Protein AF-A0A2H0IBQ4-F1 (afdb_monomer_lite)

Structure (mmCIF, N/CA/C/O backbone):
data_AF-A0A2H0IBQ4-F1
#
_entry.id   AF-A0A2H0IBQ4-F1
#
loop_
_atom_site.group_PDB
_atom_site.id
_atom_site.type_symbol
_atom_site.label_atom_id
_atom_site.label_alt_id
_atom_site.label_comp_id
_atom_site.label_asym_id
_atom_site.label_entity_id
_atom_site.label_seq_id
_atom_site.pdbx_PDB_ins_code
_atom_site.Cartn_x
_atom_site.Cartn_y
_atom_site.Cartn_z
_atom_site.occupancy
_atom_site.B_iso_or_equiv
_atom_site.auth_seq_id
_atom_site.auth_comp_id
_atom_site.auth_asym_id
_atom_site.auth_atom_id
_atom_site.pdbx_PDB_model_num
ATOM 1 N N . MET A 1 1 ? -16.068 7.773 -0.221 1.00 78.75 1 MET A N 1
ATOM 2 C CA . MET A 1 1 ? -15.362 6.787 0.631 1.00 78.75 1 MET A CA 1
ATOM 3 C C . MET A 1 1 ? -13.964 6.560 0.069 1.00 78.75 1 MET A C 1
ATOM 5 O O . MET A 1 1 ? -13.747 6.927 -1.079 1.00 78.75 1 MET A O 1
ATOM 9 N N . SER A 1 2 ? -13.016 6.046 0.863 1.00 90.81 2 SER A N 1
ATOM 10 C CA . SER A 1 2 ? -11.632 5.845 0.399 1.00 90.81 2 SER A CA 1
ATOM 11 C C . SER A 1 2 ? -11.525 4.733 -0.638 1.00 90.81 2 SER A C 1
ATOM 13 O O . SER A 1 2 ? -10.772 4.865 -1.585 1.00 90.81 2 SER A O 1
ATOM 15 N N . ASP A 1 3 ? -12.288 3.655 -0.492 1.00 94.12 3 ASP A N 1
ATOM 16 C CA . ASP A 1 3 ? -12.366 2.620 -1.518 1.00 94.12 3 ASP A CA 1
ATOM 17 C C . ASP A 1 3 ? -13.405 2.990 -2.580 1.00 94.12 3 ASP A C 1
ATOM 19 O O . ASP A 1 3 ? -14.543 3.319 -2.240 1.00 94.12 3 ASP A O 1
ATOM 23 N N . GLN A 1 4 ? -12.994 2.961 -3.846 1.00 96.12 4 GLN A N 1
ATOM 24 C CA . GLN A 1 4 ? -13.800 3.301 -5.019 1.00 96.12 4 GLN A CA 1
ATOM 25 C C . GLN A 1 4 ? -13.939 2.108 -5.983 1.00 96.12 4 GLN A C 1
ATOM 27 O O . GLN A 1 4 ? -14.226 2.292 -7.162 1.00 96.12 4 GLN A O 1
ATOM 32 N N . GLY A 1 5 ? -13.711 0.881 -5.505 1.00 95.62 5 GLY A N 1
ATOM 33 C CA . GLY A 1 5 ? -13.827 -0.344 -6.299 1.00 95.62 5 GLY A CA 1
ATOM 34 C C . GLY A 1 5 ? -12.504 -0.724 -6.958 1.00 95.62 5 GLY A C 1
ATOM 35 O O . GLY A 1 5 ? -11.807 -1.609 -6.471 1.00 95.62 5 GLY A O 1
ATOM 36 N N . ASN A 1 6 ? -12.107 -0.035 -8.028 1.00 96.75 6 ASN A N 1
ATOM 37 C CA . ASN A 1 6 ? -10.848 -0.322 -8.739 1.00 96.75 6 ASN A CA 1
ATOM 38 C C . ASN A 1 6 ? -9.647 0.504 -8.243 1.00 96.75 6 ASN A C 1
ATOM 40 O O . ASN A 1 6 ? -8.527 0.338 -8.724 1.00 96.75 6 ASN A O 1
ATOM 44 N N . GLN A 1 7 ? -9.856 1.400 -7.280 1.00 97.38 7 GLN A N 1
ATOM 45 C CA . GLN A 1 7 ? -8.811 2.253 -6.723 1.00 97.38 7 GLN A CA 1
ATOM 46 C C . GLN A 1 7 ? -9.132 2.700 -5.295 1.00 97.38 7 GLN A C 1
ATOM 48 O O . GLN A 1 7 ? -10.288 2.727 -4.870 1.00 97.38 7 GLN A O 1
ATOM 53 N N . LEU A 1 8 ? -8.091 3.092 -4.566 1.00 96.44 8 LEU A N 1
ATOM 54 C CA . LEU A 1 8 ? -8.185 3.802 -3.300 1.00 96.44 8 LEU A CA 1
ATOM 55 C C . LEU A 1 8 ? -7.932 5.292 -3.518 1.00 96.44 8 LEU A C 1
ATOM 57 O O . LEU A 1 8 ? -6.866 5.689 -3.991 1.00 96.44 8 LEU A O 1
ATOM 61 N N . PHE A 1 9 ? -8.880 6.116 -3.095 1.00 96.88 9 PHE A N 1
ATOM 62 C CA . PHE A 1 9 ? -8.731 7.552 -2.960 1.00 96.88 9 PHE A CA 1
ATOM 63 C C . PHE A 1 9 ? -8.176 7.920 -1.579 1.00 96.88 9 PHE A C 1
ATOM 65 O O . PHE A 1 9 ? -8.762 7.622 -0.535 1.00 96.88 9 PHE A O 1
ATOM 72 N N . LEU A 1 10 ? -7.048 8.623 -1.581 1.00 95.81 10 LEU A N 1
ATOM 73 C CA . LEU A 1 10 ? -6.413 9.201 -0.404 1.00 95.81 10 LEU A CA 1
ATOM 74 C C . LEU A 1 10 ? -6.623 10.716 -0.428 1.00 95.81 10 LEU A C 1
ATOM 76 O O . LEU A 1 10 ? -6.097 11.404 -1.308 1.00 95.81 10 LEU A O 1
ATOM 80 N N . LYS A 1 11 ? -7.360 11.243 0.558 1.00 95.00 11 LYS A N 1
ATOM 81 C CA . LYS A 1 11 ? -7.578 12.689 0.696 1.00 95.00 11 LYS A CA 1
ATOM 82 C C . LYS A 1 11 ? -6.253 13.416 0.921 1.00 95.00 11 LYS A C 1
ATOM 84 O O . LYS A 1 11 ? -5.367 12.911 1.610 1.00 95.00 11 LYS A O 1
ATOM 89 N N . GLY A 1 12 ? -6.153 14.643 0.412 1.00 95.81 12 GLY A N 1
ATOM 90 C CA . GLY A 1 12 ? -4.962 15.482 0.563 1.00 95.81 12 GLY A CA 1
ATOM 91 C C . GLY A 1 12 ? -4.522 15.647 2.020 1.00 95.81 12 GLY A C 1
ATOM 92 O O . GLY A 1 12 ? -3.346 15.449 2.321 1.00 95.81 12 GLY A O 1
ATOM 93 N N . SER A 1 13 ? -5.472 15.873 2.933 1.00 94.31 13 SER A N 1
ATOM 94 C CA . SER A 1 13 ? -5.233 16.016 4.378 1.00 94.31 13 SER A CA 1
ATOM 95 C C . SER A 1 13 ? -4.601 14.792 5.054 1.00 94.31 13 SER A C 1
ATOM 97 O O . SER A 1 13 ? -4.071 14.912 6.153 1.00 94.31 13 SER A O 1
ATOM 99 N N . TRP A 1 14 ? -4.615 13.620 4.412 1.00 92.06 14 TRP A N 1
ATOM 100 C CA . TRP A 1 14 ? -4.004 12.386 4.925 1.00 92.06 14 TRP A CA 1
ATOM 101 C C . TRP A 1 14 ? -2.605 12.127 4.358 1.00 92.06 14 TRP A C 1
ATOM 103 O O . TRP A 1 14 ? -1.954 11.142 4.706 1.00 92.06 14 TRP A O 1
ATOM 113 N N . THR A 1 15 ? -2.145 12.968 3.434 1.00 93.62 15 THR A N 1
ATOM 114 C CA . THR A 1 15 ? -0.957 12.707 2.619 1.00 93.62 15 THR A CA 1
ATOM 115 C C . THR A 1 15 ? 0.067 13.826 2.732 1.00 93.62 15 THR A C 1
ATOM 117 O O . THR A 1 15 ? -0.242 14.982 3.022 1.00 93.62 15 THR A O 1
ATOM 120 N N . LYS A 1 16 ? 1.330 13.487 2.453 1.00 89.56 16 LYS A N 1
ATOM 121 C CA . LYS A 1 16 ? 2.418 14.466 2.454 1.00 89.56 16 LYS A CA 1
ATOM 122 C C . LYS A 1 16 ? 2.155 15.573 1.427 1.00 89.56 16 LYS A C 1
ATOM 124 O O . LYS A 1 16 ? 1.974 15.285 0.241 1.00 89.56 16 LYS A O 1
ATOM 129 N N . GLY 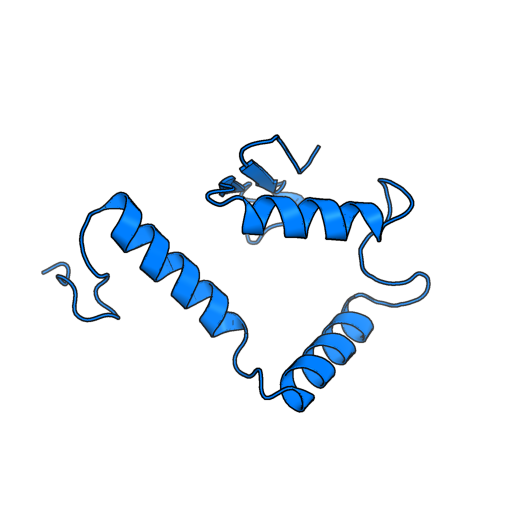A 1 17 ? 2.216 16.818 1.900 1.00 95.19 17 GLY A N 1
ATOM 130 C CA . GLY A 1 17 ? 2.073 18.026 1.087 1.00 95.19 17 GLY A CA 1
ATOM 131 C C . GLY A 1 17 ? 0.633 18.365 0.703 1.00 95.19 17 GLY A C 1
ATOM 132 O O . GLY A 1 17 ? 0.450 19.135 -0.231 1.00 95.19 17 GLY A O 1
ATOM 133 N N . GLY A 1 18 ? -0.374 17.765 1.349 1.00 95.00 18 GLY A N 1
ATOM 134 C CA . GLY A 1 18 ? -1.778 18.063 1.050 1.00 95.00 18 GLY A CA 1
ATOM 135 C C . GLY A 1 18 ? -2.250 17.553 -0.317 1.00 95.00 18 GLY A C 1
ATOM 136 O O . GLY A 1 18 ? -3.326 17.928 -0.767 1.00 95.00 18 GLY A O 1
ATOM 137 N N . ARG A 1 19 ? -1.454 16.718 -1.000 1.00 96.12 19 ARG A N 1
ATOM 138 C CA . ARG A 1 19 ? -1.702 16.309 -2.390 1.00 96.12 19 ARG A CA 1
ATOM 139 C C . ARG A 1 19 ? -2.485 14.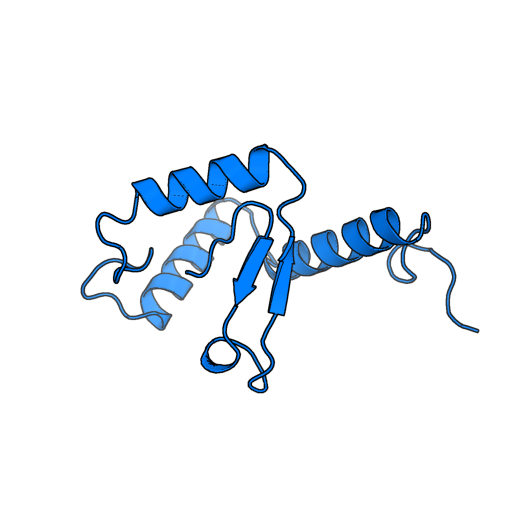998 -2.443 1.00 96.12 19 ARG A C 1
ATOM 141 O O . ARG A 1 19 ? -1.883 13.960 -2.149 1.00 96.12 19 ARG A O 1
ATOM 148 N N . PRO A 1 20 ? -3.772 15.013 -2.839 1.00 96.69 20 PRO A N 1
ATOM 149 C CA . PRO A 1 20 ? -4.572 13.798 -2.927 1.00 96.69 20 PRO A CA 1
ATOM 150 C C . PRO A 1 20 ? -3.960 12.799 -3.912 1.00 96.69 20 PRO A C 1
ATOM 152 O O . PRO A 1 20 ? -3.212 13.169 -4.820 1.00 96.69 20 PRO A O 1
ATOM 155 N N . ARG A 1 21 ? -4.240 11.510 -3.706 1.00 95.94 21 ARG A N 1
ATOM 156 C CA . ARG A 1 21 ? -3.668 10.426 -4.514 1.00 95.94 21 ARG A CA 1
ATOM 157 C C . ARG A 1 21 ? -4.701 9.353 -4.785 1.00 95.94 21 ARG A C 1
ATOM 159 O O . ARG A 1 21 ? -5.502 9.032 -3.913 1.00 95.94 21 ARG A O 1
ATOM 166 N N . HIS A 1 22 ? -4.594 8.761 -5.961 1.00 96.38 22 HIS A N 1
ATOM 167 C CA . HIS A 1 22 ? -5.306 7.550 -6.328 1.00 96.38 22 HIS A CA 1
ATOM 168 C C . HIS A 1 22 ? -4.300 6.402 -6.391 1.00 96.38 22 HIS A C 1
ATOM 170 O O . HIS A 1 22 ? -3.224 6.544 -6.977 1.00 96.38 22 HIS A O 1
ATOM 176 N N . VAL A 1 23 ? -4.614 5.286 -5.738 1.00 95.31 23 VAL A N 1
ATOM 177 C CA . VAL A 1 23 ? -3.806 4.063 -5.774 1.00 95.31 23 VAL A CA 1
ATOM 178 C C . VAL A 1 23 ? -4.654 2.972 -6.419 1.00 95.31 23 VAL A C 1
ATOM 180 O O . VAL A 1 23 ? -5.668 2.604 -5.830 1.00 95.31 23 VAL A O 1
ATOM 183 N N . PRO A 1 24 ? -4.296 2.469 -7.610 1.00 97.12 24 PRO A N 1
ATOM 184 C CA . PRO A 1 24 ? -5.091 1.441 -8.269 1.00 97.12 24 PRO A CA 1
ATOM 185 C C . PRO A 1 24 ? -5.039 0.125 -7.483 1.00 97.12 24 PRO A C 1
ATOM 187 O O . PRO A 1 24 ? -4.002 -0.215 -6.911 1.00 97.12 24 PRO A O 1
ATOM 190 N N . ILE A 1 25 ? -6.145 -0.616 -7.494 1.00 97.38 25 ILE A N 1
ATOM 191 C CA . ILE A 1 25 ? -6.169 -2.041 -7.163 1.00 97.38 25 ILE A CA 1
ATOM 192 C C . ILE A 1 25 ? -6.034 -2.801 -8.476 1.00 97.38 25 ILE A C 1
ATOM 194 O O . ILE A 1 25 ? -6.866 -2.666 -9.368 1.00 97.38 25 ILE A O 1
ATOM 198 N N . LEU A 1 26 ? -4.955 -3.560 -8.595 1.00 96.31 26 LEU A N 1
ATOM 199 C CA . LEU A 1 26 ? -4.527 -4.206 -9.832 1.00 96.31 26 LEU A CA 1
ATOM 200 C C . LEU A 1 26 ? -4.685 -5.722 -9.798 1.00 96.31 26 LEU A C 1
ATOM 202 O O . LEU A 1 26 ? -4.640 -6.349 -10.849 1.00 96.31 26 LEU A O 1
ATOM 206 N N . THR A 1 27 ? -4.821 -6.309 -8.609 1.00 95.88 27 THR A N 1
ATOM 207 C CA . THR A 1 27 ? -4.927 -7.759 -8.440 1.00 95.88 27 THR A CA 1
ATOM 208 C C . THR A 1 27 ? -6.069 -8.122 -7.504 1.00 95.88 27 THR A C 1
ATOM 210 O O . THR A 1 27 ? -6.414 -7.365 -6.588 1.00 95.88 27 THR A O 1
ATOM 213 N N . ASP A 1 28 ? -6.609 -9.322 -7.690 1.00 97.38 28 ASP A N 1
ATOM 214 C CA . ASP A 1 28 ? -7.625 -9.873 -6.793 1.00 97.38 28 ASP A CA 1
ATOM 215 C C . ASP A 1 28 ? -7.083 -10.044 -5.373 1.00 97.38 28 ASP A C 1
ATOM 217 O O . ASP A 1 28 ? -7.793 -9.803 -4.402 1.00 97.38 28 ASP A O 1
ATOM 221 N N . GLU A 1 29 ? -5.796 -10.368 -5.224 1.00 97.12 29 GLU A N 1
ATOM 222 C CA . GLU A 1 29 ? -5.166 -10.465 -3.907 1.00 97.12 29 GLU A CA 1
ATOM 223 C C . GLU A 1 29 ? -5.192 -9.119 -3.157 1.00 97.12 29 GLU A C 1
ATOM 225 O O . GLU A 1 29 ? -5.529 -9.067 -1.971 1.00 97.12 29 GLU A O 1
ATOM 230 N N . GLN A 1 30 ? -4.908 -8.002 -3.838 1.00 96.19 30 GLN A N 1
ATOM 231 C CA . GLN A 1 30 ? -5.016 -6.668 -3.238 1.00 96.19 30 GLN A CA 1
ATOM 232 C C . GLN A 1 30 ? -6.451 -6.376 -2.786 1.00 96.19 30 GLN A C 1
ATOM 234 O O . GLN A 1 30 ? -6.659 -5.837 -1.696 1.00 96.19 30 GLN A O 1
ATOM 239 N N . ARG A 1 31 ? -7.444 -6.760 -3.597 1.00 97.50 31 ARG A N 1
ATOM 240 C CA . ARG A 1 31 ? -8.865 -6.631 -3.261 1.00 97.50 31 ARG A CA 1
ATOM 241 C C . ARG A 1 31 ? -9.230 -7.449 -2.024 1.00 97.50 31 ARG A C 1
ATOM 243 O O . ARG A 1 31 ? -9.770 -6.893 -1.069 1.00 97.50 31 ARG A O 1
ATOM 250 N N . GLN A 1 32 ? -8.842 -8.720 -1.994 1.00 97.62 32 GLN A N 1
ATOM 251 C CA . GLN A 1 32 ? -9.088 -9.620 -0.868 1.00 97.62 32 GLN A CA 1
ATOM 252 C C . GLN A 1 32 ? -8.505 -9.083 0.444 1.00 97.62 32 GLN A C 1
ATOM 254 O O . GLN A 1 32 ? -9.168 -9.136 1.480 1.00 97.62 32 GLN A O 1
ATOM 259 N N . TRP A 1 33 ? -7.283 -8.540 0.431 1.00 96.25 33 TRP A N 1
ATOM 260 C CA . TRP A 1 33 ? -6.683 -7.965 1.639 1.00 96.25 33 TRP A CA 1
ATOM 261 C C . TRP A 1 33 ? -7.401 -6.706 2.127 1.00 96.25 33 TRP A C 1
ATOM 263 O O . TRP A 1 33 ? -7.535 -6.522 3.339 1.00 96.25 33 TRP A O 1
ATOM 273 N N . LEU A 1 34 ? -7.902 -5.860 1.222 1.00 94.62 34 LEU A N 1
ATOM 274 C CA . LEU A 1 34 ? -8.712 -4.701 1.601 1.00 94.62 34 LEU A CA 1
ATOM 275 C C . LEU A 1 34 ? -10.029 -5.123 2.246 1.00 94.62 34 LEU A C 1
ATOM 277 O O . LEU A 1 34 ? -10.418 -4.551 3.262 1.00 94.62 34 LEU A O 1
ATOM 281 N N . ASP A 1 35 ? -10.694 -6.134 1.697 1.00 94.56 35 ASP A N 1
ATOM 282 C CA . ASP A 1 35 ? -11.966 -6.611 2.236 1.00 94.56 35 ASP A CA 1
ATOM 283 C C . ASP A 1 35 ? -11.780 -7.304 3.591 1.00 94.56 35 ASP A C 1
ATOM 285 O O . ASP A 1 35 ? -12.531 -7.023 4.528 1.00 94.56 35 ASP A O 1
ATOM 289 N N . LYS A 1 36 ? -10.704 -8.084 3.766 1.00 94.62 36 LYS A N 1
ATOM 290 C CA . LYS A 1 36 ? -10.297 -8.608 5.082 1.00 94.62 36 LYS A CA 1
ATOM 291 C C . LYS A 1 36 ? -10.042 -7.481 6.084 1.00 94.62 36 LYS A C 1
ATOM 293 O O .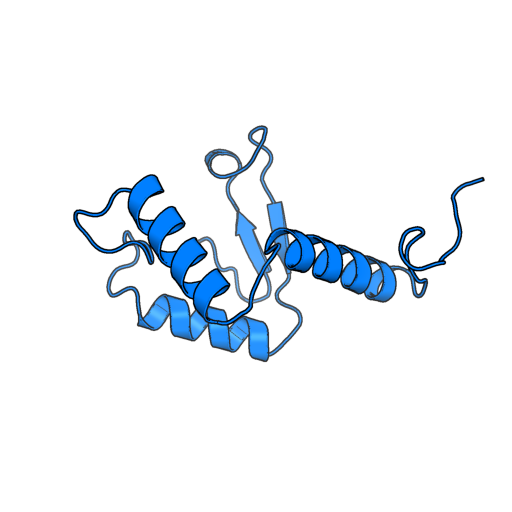 LYS A 1 36 ? -10.516 -7.548 7.214 1.00 94.62 36 LYS A O 1
ATOM 298 N N . ALA A 1 37 ? -9.325 -6.431 5.681 1.00 92.62 37 ALA A N 1
ATOM 299 C CA . ALA A 1 37 ? -9.054 -5.291 6.553 1.00 92.62 37 ALA A CA 1
ATOM 300 C C . ALA A 1 37 ? -10.343 -4.569 6.974 1.00 92.62 37 ALA A C 1
ATOM 302 O O . ALA A 1 37 ? -10.484 -4.225 8.144 1.00 92.62 37 ALA A O 1
ATOM 303 N N . LYS A 1 38 ? -11.303 -4.383 6.061 1.00 91.00 38 LYS A N 1
ATOM 304 C CA . LYS A 1 38 ? -12.615 -3.809 6.397 1.00 91.00 38 LYS A CA 1
ATOM 305 C C . LYS A 1 38 ? -13.392 -4.698 7.362 1.00 91.00 38 LYS A C 1
ATOM 307 O O . LYS A 1 38 ? -13.957 -4.175 8.309 1.00 91.00 38 LYS A O 1
ATOM 312 N N . ALA A 1 39 ? -13.391 -6.016 7.161 1.00 91.38 39 ALA A N 1
ATOM 313 C CA . ALA A 1 39 ? -14.096 -6.951 8.039 1.00 91.38 39 ALA A CA 1
ATOM 314 C C . ALA A 1 39 ? -13.551 -6.943 9.480 1.00 91.38 39 ALA A C 1
ATOM 316 O O . ALA A 1 39 ? -14.306 -7.145 10.429 1.00 91.38 39 ALA A O 1
ATOM 317 N N . LEU A 1 40 ? -12.253 -6.666 9.661 1.00 91.06 40 LEU A N 1
ATOM 318 C CA . LEU A 1 40 ? -11.648 -6.496 10.987 1.00 91.06 40 LEU A CA 1
ATOM 319 C C . LEU A 1 40 ? -12.111 -5.213 11.693 1.00 91.06 40 LEU A C 1
ATOM 321 O O . LEU A 1 40 ? -12.147 -5.155 12.924 1.00 91.06 40 LEU A O 1
ATOM 325 N N . VAL A 1 41 ? -12.450 -4.175 10.929 1.00 88.00 41 VAL A N 1
ATOM 326 C CA . VAL A 1 41 ? -12.839 -2.867 11.452 1.00 88.00 41 VAL A CA 1
ATOM 327 C C . VAL A 1 41 ? -14.366 -2.801 11.519 1.00 88.00 41 VAL A C 1
ATOM 329 O O . VAL A 1 41 ? -15.042 -2.521 10.537 1.00 88.00 41 VAL A O 1
ATOM 332 N N . LYS A 1 42 ? -14.917 -3.061 12.711 1.00 74.94 42 LYS A N 1
ATOM 333 C CA . LYS A 1 42 ? -16.368 -3.205 12.951 1.00 74.94 42 LYS A CA 1
ATOM 334 C C . LYS A 1 42 ? -17.228 -2.007 12.510 1.00 74.94 42 LYS A C 1
ATOM 336 O O . LYS A 1 42 ? -18.396 -2.198 12.192 1.00 74.94 42 LYS A O 1
ATOM 341 N N . TYR A 1 43 ? -16.672 -0.794 12.493 1.00 79.12 43 TYR A N 1
ATOM 342 C CA . TYR A 1 43 ? -17.391 0.448 12.182 1.00 79.12 43 TYR A CA 1
ATOM 343 C C . TYR A 1 43 ? -16.586 1.329 11.222 1.00 79.12 43 TYR A C 1
ATOM 345 O O . TYR A 1 43 ? -15.358 1.357 11.277 1.00 79.12 43 TYR A O 1
ATOM 353 N N . LYS A 1 44 ? -17.266 2.094 10.362 1.00 74.38 44 LYS A N 1
ATOM 354 C CA . LYS A 1 44 ? -16.635 2.848 9.261 1.00 74.38 44 LYS A CA 1
ATOM 355 C C . LYS A 1 44 ? -15.712 3.976 9.730 1.00 74.38 44 LYS A C 1
ATOM 357 O O . LYS A 1 44 ? -14.798 4.354 9.002 1.00 74.38 44 LYS A O 1
ATOM 362 N N . GLU A 1 45 ? -15.948 4.508 10.921 1.00 78.00 45 GLU A N 1
ATOM 363 C CA . GLU A 1 45 ? -15.185 5.595 11.535 1.00 78.00 45 GLU A CA 1
ATOM 364 C C . GLU A 1 45 ? -13.932 5.086 12.260 1.00 78.00 45 GLU A C 1
ATOM 366 O O . GLU A 1 45 ? -13.071 5.874 12.652 1.00 78.00 45 GLU A O 1
ATOM 371 N N . HIS A 1 46 ? -13.814 3.769 12.442 1.00 85.75 46 HIS A N 1
ATOM 372 C CA . HIS A 1 46 ? -12.696 3.165 13.144 1.00 85.75 46 HIS A CA 1
ATOM 373 C C . HIS A 1 46 ? -11.508 2.928 12.211 1.00 85.75 46 HIS A C 1
ATOM 375 O O . HIS A 1 46 ? -11.604 2.916 10.984 1.00 85.75 46 HIS A O 1
ATOM 381 N N . SER A 1 47 ? -10.349 2.726 12.826 1.00 89.94 47 SER A N 1
ATOM 382 C CA . SER A 1 47 ? -9.129 2.347 12.125 1.00 89.94 47 SER A CA 1
ATOM 383 C C . SER A 1 47 ? -8.697 0.944 12.544 1.00 89.94 47 SER A C 1
ATOM 385 O O . SER A 1 47 ? -9.215 0.384 13.507 1.00 89.94 47 SER A O 1
ATOM 387 N N . LEU A 1 48 ? -7.695 0.394 11.855 1.00 91.94 48 LEU A N 1
ATOM 388 C CA . LEU A 1 48 ? -7.025 -0.847 12.270 1.00 91.94 48 LEU A CA 1
ATOM 389 C C . LEU A 1 48 ? -6.251 -0.699 13.593 1.00 91.94 48 LEU A C 1
ATOM 391 O O . LEU A 1 48 ? -5.779 -1.689 14.148 1.00 91.94 48 LEU A O 1
ATOM 395 N N . ILE A 1 49 ? -6.089 0.529 14.086 1.00 92.69 49 ILE A N 1
ATOM 396 C CA . ILE A 1 49 ? -5.457 0.811 15.370 1.00 92.69 49 ILE A CA 1
ATOM 397 C C . ILE A 1 49 ? -6.488 0.528 16.472 1.00 92.69 49 ILE A C 1
ATOM 399 O O . ILE A 1 49 ? -7.564 1.133 16.446 1.00 92.69 49 ILE A O 1
ATOM 403 N N . PRO A 1 50 ? -6.183 -0.355 17.442 1.00 89.88 50 PRO A N 1
ATOM 404 C CA . PRO A 1 50 ? -7.085 -0.646 18.548 1.00 89.88 50 PRO A CA 1
ATOM 405 C C . PRO A 1 50 ? -7.460 0.606 19.344 1.00 89.88 50 PRO A C 1
ATOM 407 O O . PRO A 1 50 ? -6.653 1.527 19.503 1.00 89.88 50 PRO A O 1
ATOM 410 N N . SER A 1 51 ? -8.677 0.610 19.894 1.00 88.81 51 SER A N 1
ATOM 411 C CA . SER A 1 51 ? -9.136 1.694 20.767 1.00 88.81 51 SER A CA 1
ATOM 412 C C . SER A 1 51 ? -8.197 1.873 21.966 1.00 88.81 51 SER A C 1
ATOM 414 O O . SER A 1 51 ? -7.599 0.912 22.450 1.00 88.81 51 SER A O 1
ATOM 416 N N . GLY A 1 52 ? -8.016 3.117 22.411 1.00 90.31 52 GLY A N 1
ATOM 417 C CA . GLY A 1 52 ? -7.088 3.463 23.493 1.00 90.31 52 GLY A CA 1
ATOM 418 C C . GLY A 1 52 ? -5.599 3.382 23.125 1.00 90.31 52 GLY A C 1
ATOM 419 O O . GLY A 1 52 ? -4.750 3.673 23.962 1.00 90.31 52 GLY A O 1
ATOM 420 N N . THR A 1 53 ? -5.250 3.027 21.882 1.00 94.06 53 THR A N 1
ATOM 421 C CA . THR A 1 53 ? -3.852 2.954 21.437 1.00 94.06 53 THR A CA 1
ATOM 422 C C . THR A 1 53 ? -3.496 4.136 20.544 1.00 94.06 53 THR A C 1
ATOM 424 O O . THR A 1 53 ? -4.126 4.380 19.517 1.00 94.06 53 THR A O 1
ATOM 427 N N . SER A 1 54 ? -2.426 4.857 20.890 1.00 94.81 54 SER A N 1
ATOM 428 C CA . SER A 1 54 ? -1.909 5.915 20.018 1.00 94.81 54 SER A CA 1
ATOM 429 C C . SER A 1 54 ? -1.327 5.335 18.723 1.00 94.81 54 SER A C 1
ATOM 431 O O . SER A 1 54 ? -0.747 4.244 18.713 1.00 94.81 54 SER A O 1
ATOM 433 N N . TYR A 1 55 ? -1.379 6.107 17.634 1.00 93.75 55 TYR A N 1
ATOM 434 C CA . TYR A 1 55 ? -0.732 5.728 16.374 1.00 93.75 55 TYR A CA 1
ATOM 435 C C . TYR A 1 55 ? 0.754 5.389 16.549 1.00 93.75 55 TYR A C 1
ATOM 437 O O . TYR A 1 55 ? 1.234 4.397 15.999 1.00 93.75 55 TYR A O 1
ATOM 445 N N . LYS A 1 56 ? 1.482 6.181 17.348 1.00 95.75 56 LYS A N 1
ATOM 446 C CA . LYS A 1 56 ? 2.912 5.966 17.608 1.00 95.75 56 LYS A CA 1
ATOM 447 C C . LYS A 1 56 ? 3.150 4.614 18.282 1.00 95.75 56 LYS A C 1
ATOM 449 O O . LYS A 1 56 ? 4.025 3.868 17.845 1.00 95.75 56 LYS A O 1
ATOM 454 N N . THR A 1 57 ? 2.355 4.291 19.302 1.00 96.88 57 THR A N 1
ATOM 455 C CA . THR A 1 57 ? 2.445 3.020 20.031 1.00 96.88 57 THR A CA 1
ATOM 456 C C . THR A 1 57 ? 2.166 1.847 19.101 1.00 96.88 57 THR A C 1
ATOM 458 O O . THR A 1 57 ? 3.006 0.960 18.966 1.00 96.88 57 THR A O 1
ATOM 461 N N . TYR A 1 58 ? 1.039 1.873 18.387 1.00 96.19 58 TYR A N 1
ATOM 462 C CA . TYR A 1 58 ? 0.652 0.776 17.503 1.00 96.19 58 TYR A CA 1
ATOM 463 C C . TYR A 1 58 ? 1.654 0.558 16.364 1.00 96.19 58 TYR A C 1
ATOM 465 O O . TYR A 1 58 ? 2.067 -0.572 16.103 1.00 96.19 58 TYR A O 1
ATOM 473 N N . ARG A 1 59 ? 2.132 1.639 15.734 1.00 94.94 59 ARG A N 1
ATOM 474 C CA . ARG A 1 59 ? 3.175 1.571 14.700 1.00 94.94 59 ARG A CA 1
ATOM 475 C C . ARG A 1 59 ? 4.446 0.898 15.220 1.00 94.94 59 ARG A C 1
ATOM 477 O O . ARG A 1 59 ? 5.034 0.085 14.510 1.00 94.94 59 ARG A O 1
ATOM 484 N N . ASN A 1 60 ? 4.876 1.222 16.439 1.00 95.06 60 ASN A N 1
ATOM 485 C CA . ASN A 1 60 ? 6.053 0.599 17.044 1.00 95.06 60 ASN A CA 1
ATOM 486 C C . ASN A 1 60 ? 5.836 -0.898 17.293 1.00 95.06 60 ASN A C 1
ATOM 488 O O . ASN A 1 60 ? 6.724 -1.689 16.974 1.00 95.06 60 ASN A O 1
ATOM 492 N N . THR A 1 61 ? 4.662 -1.291 17.789 1.00 95.56 61 THR A N 1
ATOM 493 C CA . THR A 1 61 ? 4.287 -2.700 17.983 1.00 95.56 61 THR A CA 1
ATOM 494 C C . THR A 1 61 ? 4.340 -3.481 16.671 1.00 95.56 61 THR A C 1
ATOM 496 O O . THR A 1 61 ? 4.994 -4.522 16.601 1.00 95.56 61 THR A O 1
ATOM 499 N N . ILE A 1 62 ? 3.734 -2.956 15.603 1.00 93.88 62 ILE A N 1
ATOM 500 C CA . ILE A 1 62 ? 3.747 -3.596 14.279 1.00 93.88 62 ILE A CA 1
ATOM 501 C C . ILE A 1 62 ? 5.169 -3.696 13.717 1.00 93.88 62 ILE A C 1
ATOM 503 O O . ILE A 1 62 ? 5.566 -4.751 13.226 1.00 93.88 62 ILE A O 1
ATOM 507 N N . ASN A 1 63 ? 5.983 -2.646 13.845 1.00 92.88 63 ASN A N 1
ATOM 508 C CA . ASN A 1 63 ? 7.381 -2.693 13.411 1.00 92.88 63 ASN A CA 1
ATOM 509 C C . ASN A 1 63 ? 8.182 -3.770 14.159 1.00 92.88 63 ASN A C 1
ATOM 511 O O . ASN A 1 63 ? 9.001 -4.458 13.552 1.00 92.88 63 ASN A O 1
ATOM 515 N N . GLN A 1 64 ? 7.963 -3.934 15.467 1.00 94.62 64 GLN A N 1
ATOM 516 C CA . GLN A 1 64 ? 8.597 -5.007 16.235 1.00 94.62 64 GLN A CA 1
ATOM 517 C C . GLN A 1 64 ? 8.122 -6.388 15.779 1.00 94.62 64 GLN A C 1
ATOM 519 O O . GLN A 1 64 ? 8.947 -7.288 15.627 1.00 94.62 64 GLN A O 1
ATOM 524 N N . TYR A 1 65 ? 6.824 -6.549 15.515 1.00 95.12 65 TYR A N 1
ATOM 525 C CA . TYR A 1 65 ? 6.269 -7.788 14.978 1.00 95.12 65 TYR A CA 1
ATOM 526 C C . TYR A 1 65 ? 6.923 -8.166 13.641 1.00 95.12 65 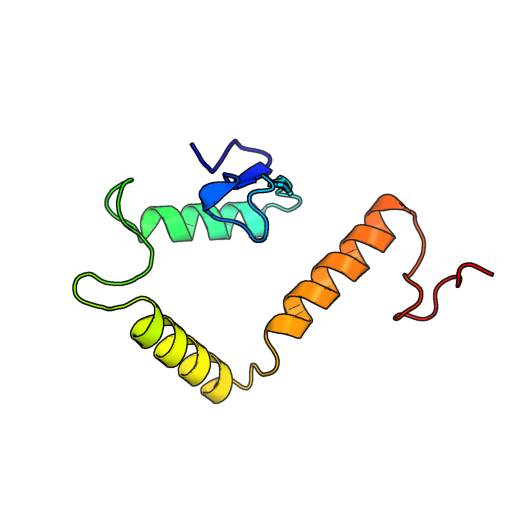TYR A C 1
ATOM 528 O O . TYR A 1 65 ? 7.425 -9.280 13.502 1.00 95.12 65 TYR A O 1
ATOM 536 N N . PHE A 1 66 ? 7.014 -7.226 12.695 1.00 93.81 66 PHE A N 1
ATOM 537 C CA . PHE A 1 66 ? 7.695 -7.445 11.416 1.00 93.81 66 PHE A CA 1
ATOM 538 C C . PHE A 1 66 ? 9.154 -7.855 11.597 1.00 93.81 66 PHE A C 1
ATOM 540 O O . PHE A 1 66 ? 9.575 -8.858 11.025 1.00 93.81 66 PHE A O 1
ATOM 547 N N . ARG A 1 67 ? 9.899 -7.169 12.471 1.00 93.12 67 ARG A N 1
ATOM 548 C CA . ARG A 1 67 ? 11.293 -7.531 12.772 1.00 93.12 67 ARG A CA 1
ATOM 549 C C . ARG A 1 67 ? 11.426 -8.954 13.315 1.00 93.12 67 ARG A C 1
ATOM 551 O O . ARG A 1 67 ? 12.342 -9.658 12.908 1.00 93.12 67 ARG A O 1
ATOM 558 N N . ARG A 1 68 ? 10.525 -9.388 14.204 1.00 95.62 68 ARG A N 1
ATOM 559 C CA . ARG A 1 68 ? 10.508 -10.764 14.743 1.00 95.62 68 ARG A CA 1
ATOM 560 C C . ARG A 1 68 ? 10.186 -11.809 13.674 1.00 95.62 68 ARG A C 1
ATOM 562 O O . ARG A 1 68 ? 10.608 -12.949 13.801 1.00 95.62 68 ARG A O 1
ATOM 569 N N . LYS A 1 69 ? 9.456 -11.424 12.627 1.00 95.50 69 LYS A N 1
ATOM 570 C CA . LYS A 1 69 ? 9.164 -12.262 11.456 1.00 95.50 69 LYS A CA 1
ATOM 571 C C . LYS A 1 69 ? 10.225 -12.157 10.352 1.00 95.50 69 LYS A C 1
ATOM 573 O O . LYS A 1 69 ? 9.991 -12.645 9.255 1.00 95.50 69 LYS A O 1
ATOM 578 N N . GLY A 1 70 ? 11.366 -11.514 10.615 1.00 92.94 70 GLY A N 1
ATOM 579 C CA . GLY A 1 70 ? 12.437 -11.339 9.629 1.00 92.94 70 GLY A CA 1
ATOM 580 C C . GLY A 1 70 ? 12.122 -10.317 8.531 1.00 92.94 70 GLY A C 1
ATOM 581 O O . GLY A 1 70 ? 12.870 -10.191 7.566 1.00 92.94 70 GLY A O 1
ATOM 582 N N . ILE A 1 71 ? 11.030 -9.560 8.667 1.00 90.81 71 ILE A N 1
ATOM 583 C CA . ILE A 1 71 ? 10.645 -8.514 7.721 1.00 90.81 71 ILE A CA 1
ATOM 584 C C . ILE A 1 71 ? 11.307 -7.210 8.165 1.00 90.81 71 ILE A C 1
ATOM 586 O O . ILE A 1 71 ? 10.864 -6.525 9.093 1.00 90.81 71 ILE A O 1
ATOM 590 N N . TYR A 1 72 ? 12.385 -6.858 7.474 1.00 87.94 72 TYR A N 1
ATOM 591 C CA . TYR A 1 72 ? 13.114 -5.609 7.672 1.00 87.94 72 TYR A CA 1
ATOM 592 C C . TYR A 1 72 ? 12.860 -4.639 6.519 1.00 87.94 72 TYR A C 1
ATOM 594 O O . TYR A 1 72 ? 12.383 -5.024 5.456 1.00 87.94 72 TYR A O 1
ATOM 602 N N . LYS A 1 73 ? 13.206 -3.360 6.725 1.00 86.19 73 LYS A N 1
ATOM 603 C CA . LYS A 1 73 ? 13.177 -2.322 5.680 1.00 86.19 73 LYS A CA 1
ATOM 604 C C . LYS A 1 73 ? 11.839 -2.284 4.924 1.00 86.19 73 LYS A C 1
ATOM 606 O O . LYS A 1 73 ? 11.817 -2.331 3.702 1.00 86.19 73 LYS A O 1
ATOM 611 N N . THR A 1 74 ? 10.720 -2.139 5.633 1.00 87.00 74 THR A N 1
ATOM 612 C CA . THR A 1 74 ? 9.369 -2.092 5.029 1.00 87.00 74 THR A CA 1
ATOM 613 C C . THR A 1 74 ? 9.211 -1.026 3.942 1.00 87.00 74 THR A C 1
ATOM 615 O O . THR A 1 74 ? 8.395 -1.180 3.038 1.00 87.00 74 THR A O 1
ATOM 618 N N . HIS A 1 75 ? 10.030 0.032 3.963 1.00 90.69 75 HIS A N 1
ATOM 619 C CA . HIS A 1 75 ? 10.088 1.005 2.871 1.00 90.69 75 HIS A CA 1
ATOM 620 C C . HIS A 1 75 ? 10.533 0.388 1.529 1.00 90.69 75 HIS A C 1
ATOM 622 O O . HIS A 1 75 ? 10.101 0.839 0.473 1.00 90.69 75 HIS A O 1
ATOM 628 N N . GLY A 1 76 ? 11.315 -0.692 1.562 1.00 91.38 76 GLY A N 1
ATOM 629 C CA . GLY A 1 76 ? 11.681 -1.495 0.397 1.00 91.38 76 GLY A CA 1
ATOM 630 C C . GLY A 1 76 ? 10.475 -2.076 -0.341 1.00 91.38 76 GLY A C 1
ATOM 631 O O . GLY A 1 76 ? 10.495 -2.109 -1.565 1.00 91.38 76 GLY A O 1
ATOM 632 N N . LEU A 1 77 ? 9.383 -2.412 0.360 1.00 91.62 77 LEU A N 1
ATOM 633 C CA . LEU A 1 77 ? 8.132 -2.850 -0.279 1.00 91.62 77 LEU A CA 1
ATOM 634 C C . LEU A 1 77 ? 7.517 -1.733 -1.133 1.00 91.62 77 LEU A C 1
ATOM 636 O O . LEU A 1 77 ? 6.989 -1.976 -2.214 1.00 91.62 77 LEU A O 1
ATOM 640 N N . ARG A 1 78 ? 7.634 -0.479 -0.678 1.00 92.81 78 ARG A N 1
ATOM 641 C CA . ARG A 1 78 ? 7.188 0.684 -1.453 1.00 92.81 78 ARG A CA 1
ATOM 642 C C . ARG A 1 78 ? 8.053 0.895 -2.695 1.00 92.81 78 ARG A C 1
ATOM 644 O O . ARG A 1 78 ? 7.517 1.285 -3.731 1.00 92.81 78 ARG A O 1
ATOM 651 N N . HIS A 1 79 ? 9.362 0.662 -2.598 1.00 94.94 79 HIS A N 1
ATOM 652 C CA . HIS A 1 79 ? 10.243 0.698 -3.765 1.00 94.94 79 HIS A CA 1
ATOM 653 C C . HIS A 1 79 ? 9.882 -0.398 -4.759 1.00 94.94 79 HIS A C 1
ATOM 655 O O . HIS A 1 79 ? 9.696 -0.077 -5.926 1.00 94.94 79 HIS A O 1
ATOM 661 N N . LEU A 1 80 ? 9.708 -1.637 -4.294 1.00 94.44 80 LEU A N 1
ATOM 662 C CA . LEU A 1 80 ? 9.316 -2.761 -5.139 1.00 94.44 80 LEU A CA 1
ATOM 663 C C . LEU A 1 80 ? 8.032 -2.450 -5.916 1.00 94.44 80 LEU A C 1
ATOM 665 O O . LEU A 1 80 ? 8.051 -2.491 -7.141 1.00 94.44 80 LEU A O 1
ATOM 669 N N . TYR A 1 81 ? 6.980 -1.990 -5.229 1.00 94.75 81 TYR A N 1
ATOM 670 C CA . TYR A 1 81 ? 5.741 -1.568 -5.888 1.00 94.75 81 TYR A CA 1
ATOM 671 C C . TYR A 1 81 ? 5.990 -0.519 -6.982 1.00 94.75 81 TYR A C 1
ATOM 673 O O . TYR A 1 81 ? 5.467 -0.629 -8.086 1.00 94.75 81 TYR A O 1
ATOM 681 N N . ALA A 1 82 ? 6.791 0.514 -6.704 1.00 95.50 82 ALA A N 1
ATOM 682 C CA . ALA A 1 82 ? 7.075 1.551 -7.694 1.00 95.50 82 ALA A CA 1
ATOM 683 C C . ALA A 1 82 ? 7.847 1.008 -8.911 1.00 95.50 82 ALA A C 1
ATOM 685 O O . ALA A 1 82 ? 7.574 1.424 -10.035 1.00 95.50 82 ALA A O 1
ATOM 686 N N . GLN A 1 83 ? 8.781 0.080 -8.690 1.00 96.50 83 GLN A N 1
ATOM 687 C CA . GLN A 1 83 ? 9.577 -0.567 -9.737 1.00 96.50 83 GLN A CA 1
ATOM 688 C C . GLN A 1 83 ? 8.692 -1.450 -10.628 1.00 96.50 83 GLN A C 1
ATOM 690 O O . GLN A 1 83 ? 8.712 -1.307 -11.848 1.00 96.50 83 GLN A O 1
ATOM 695 N N . GLU A 1 84 ? 7.845 -2.285 -10.023 1.00 95.88 84 GLU A N 1
ATOM 696 C CA . GLU A 1 84 ? 6.886 -3.140 -10.732 1.00 95.88 84 GLU A CA 1
ATOM 697 C C . GLU A 1 84 ? 5.856 -2.318 -11.510 1.00 95.88 84 GLU A C 1
ATOM 699 O O . GLU A 1 84 ? 5.574 -2.610 -12.670 1.00 95.88 84 GLU A O 1
ATOM 704 N N . ARG A 1 85 ? 5.321 -1.244 -10.912 1.00 95.75 85 ARG A N 1
ATOM 705 C CA . ARG A 1 85 ? 4.404 -0.327 -11.605 1.00 95.75 85 ARG A CA 1
ATOM 706 C C . ARG A 1 85 ? 5.063 0.366 -12.780 1.00 95.75 85 ARG A C 1
ATOM 708 O O . ARG A 1 85 ? 4.408 0.518 -13.806 1.00 95.75 85 ARG A O 1
ATOM 715 N N . TYR A 1 86 ? 6.318 0.789 -12.636 1.00 96.38 86 TYR A N 1
ATOM 716 C CA . TYR A 1 86 ? 7.064 1.379 -13.740 1.00 96.38 86 TYR A CA 1
ATOM 717 C C . TYR A 1 86 ? 7.160 0.385 -14.896 1.00 96.38 86 TYR A C 1
ATOM 719 O O . TYR A 1 86 ? 6.717 0.709 -15.992 1.00 96.38 86 TYR A O 1
ATOM 727 N N . LYS A 1 87 ? 7.607 -0.847 -14.627 1.00 96.94 87 LYS A N 1
ATOM 728 C CA . LYS A 1 87 ? 7.692 -1.903 -15.640 1.00 96.94 87 LYS A CA 1
ATOM 729 C C . LYS A 1 87 ? 6.350 -2.216 -16.288 1.00 96.94 87 LYS A C 1
ATOM 731 O O . LYS A 1 87 ? 6.272 -2.286 -17.506 1.00 96.94 87 LYS A O 1
ATOM 736 N N . ALA A 1 88 ? 5.286 -2.348 -15.503 1.00 95.88 88 ALA A N 1
ATOM 737 C CA . ALA A 1 88 ? 3.952 -2.630 -16.029 1.00 95.88 88 ALA A CA 1
ATOM 738 C C . ALA A 1 88 ? 3.401 -1.501 -16.919 1.00 95.88 88 ALA A C 1
ATOM 740 O O . ALA A 1 88 ? 2.622 -1.769 -17.826 1.00 95.88 88 ALA A O 1
ATOM 741 N N . LEU A 1 89 ? 3.766 -0.243 -16.650 1.00 95.94 89 LEU A N 1
ATOM 742 C CA . LEU A 1 89 ? 3.293 0.914 -17.415 1.00 95.94 89 LEU A CA 1
ATOM 743 C C . LEU A 1 89 ? 4.145 1.212 -18.649 1.00 95.94 89 LEU A C 1
ATOM 745 O O . LEU A 1 89 ? 3.617 1.719 -19.632 1.00 95.94 89 LEU A O 1
ATOM 749 N N . THR A 1 90 ? 5.453 0.966 -18.584 1.00 96.25 90 THR A N 1
ATOM 750 C CA . THR A 1 90 ? 6.394 1.369 -19.639 1.00 96.25 90 THR A CA 1
ATOM 751 C C . THR A 1 90 ? 6.904 0.196 -20.471 1.00 96.25 90 THR A C 1
ATOM 753 O O . THR A 1 90 ? 7.388 0.414 -21.575 1.00 96.25 90 THR A O 1
ATOM 756 N N . GLY A 1 91 ? 6.830 -1.031 -19.949 1.00 96.44 91 GLY A N 1
ATOM 757 C CA . GLY A 1 91 ? 7.484 -2.219 -20.504 1.00 96.44 91 GLY A CA 1
ATOM 758 C C . GLY A 1 91 ? 8.961 -2.365 -20.116 1.00 96.44 91 GLY A C 1
ATOM 759 O O . GLY A 1 91 ? 9.552 -3.411 -20.372 1.00 96.44 91 GLY A O 1
ATOM 760 N N . TRP A 1 92 ? 9.562 -1.364 -19.463 1.00 95.94 92 TRP A N 1
ATOM 761 C CA . TRP A 1 92 ? 10.992 -1.333 -19.150 1.00 95.94 92 TRP A CA 1
ATOM 762 C C . TRP A 1 92 ? 11.251 -1.531 -17.664 1.00 95.94 92 TRP A C 1
ATOM 764 O O . TRP A 1 92 ? 10.518 -1.025 -16.815 1.00 95.94 92 TRP A O 1
ATOM 774 N N . GLU A 1 93 ? 12.362 -2.182 -17.328 1.00 96.88 93 GLU A N 1
ATOM 775 C CA . GLU A 1 93 ? 12.898 -2.046 -15.976 1.00 96.88 93 GLU A CA 1
ATOM 776 C C . GLU A 1 93 ? 13.173 -0.566 -15.675 1.00 96.88 93 GLU A C 1
ATOM 778 O O . GLU A 1 93 ? 13.494 0.232 -16.557 1.00 96.88 93 GLU A O 1
ATOM 783 N N . CYS A 1 94 ? 13.030 -0.170 -14.415 1.00 94.56 94 CYS A N 1
ATOM 784 C CA . CYS A 1 94 ? 13.439 1.169 -13.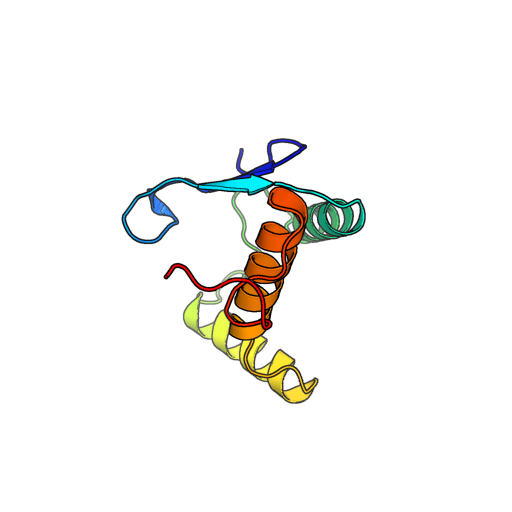999 1.00 94.56 94 CYS A CA 1
ATOM 785 C C . CYS A 1 94 ? 14.969 1.250 -13.850 1.00 94.56 94 CYS A C 1
ATOM 787 O O . CYS A 1 94 ? 15.638 0.233 -13.662 1.00 94.56 94 CYS A O 1
ATOM 789 N N . PHE A 1 95 ? 15.528 2.464 -13.853 1.00 94.19 95 PHE A N 1
ATOM 790 C CA . PHE A 1 95 ? 16.979 2.686 -13.750 1.00 94.19 95 PHE A CA 1
ATOM 791 C C . PHE A 1 95 ? 17.641 1.942 -12.577 1.00 94.19 95 PHE A C 1
ATOM 793 O O . PHE A 1 95 ? 18.641 1.254 -12.749 1.00 94.19 95 PHE A O 1
ATOM 800 N N . VAL A 1 96 ? 17.035 1.995 -11.385 1.00 93.06 96 VAL A N 1
ATOM 801 C CA . VAL A 1 96 ? 17.563 1.317 -10.182 1.00 93.06 96 VAL A CA 1
ATOM 802 C C . VAL A 1 96 ? 17.511 -0.218 -10.258 1.00 93.06 96 VAL A C 1
ATOM 804 O O . VAL A 1 96 ? 18.026 -0.892 -9.369 1.00 93.06 96 VAL A O 1
ATOM 807 N N . LYS A 1 97 ? 16.874 -0.775 -11.292 1.00 94.56 97 LYS A N 1
ATOM 808 C CA . LYS A 1 97 ? 16.819 -2.204 -11.625 1.00 94.56 97 LYS A CA 1
ATOM 809 C C . LYS A 1 97 ? 17.569 -2.537 -12.925 1.00 94.56 97 LYS A C 1
ATOM 811 O O . LYS A 1 97 ? 17.382 -3.620 -13.461 1.00 94.56 97 LYS A O 1
ATOM 816 N N . GLY A 1 98 ? 18.428 -1.637 -13.411 1.00 93.06 98 GLY A N 1
ATOM 817 C CA . GLY A 1 98 ? 19.236 -1.848 -14.620 1.00 93.06 98 GLY A CA 1
ATOM 818 C C . GLY A 1 98 ? 18.545 -1.445 -15.923 1.00 93.06 98 GLY A C 1
ATOM 819 O O . GLY A 1 98 ? 19.058 -1.732 -17.000 1.00 93.06 98 GLY A O 1
ATOM 820 N N . GLY A 1 99 ? 17.390 -0.784 -15.843 1.00 92.50 99 GLY A N 1
ATOM 821 C CA . GLY A 1 99 ? 16.732 -0.216 -17.010 1.00 92.50 99 GLY A CA 1
ATOM 822 C C . GLY A 1 99 ? 17.393 1.060 -17.537 1.00 92.50 99 GLY A C 1
ATOM 823 O O . GLY A 1 99 ? 18.322 1.586 -16.914 1.00 92.50 99 GLY A O 1
ATOM 824 N N . PRO A 1 100 ? 16.891 1.599 -18.662 1.00 89.50 100 PRO A N 1
ATOM 825 C CA . PRO A 1 100 ? 17.465 2.777 -19.299 1.00 89.50 100 PRO A CA 1
ATOM 826 C C . PRO A 1 100 ? 17.562 3.957 -18.325 1.00 89.50 100 PRO A C 1
ATO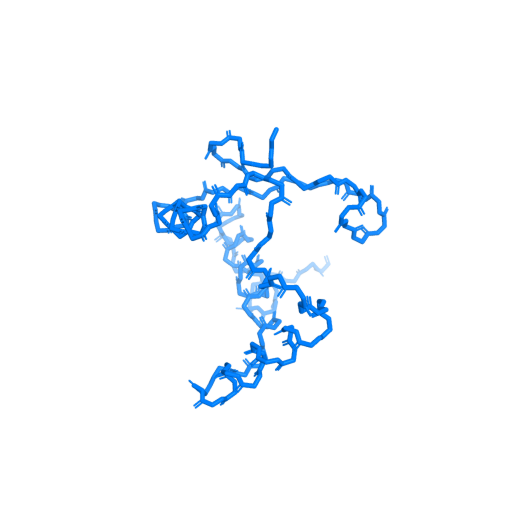M 828 O O . PRO A 1 100 ? 16.581 4.342 -17.682 1.00 89.50 100 PRO A O 1
ATOM 831 N N . SER A 1 101 ? 18.751 4.550 -18.218 1.00 82.50 101 SER A N 1
ATOM 832 C CA . SER A 1 101 ? 18.909 5.839 -17.551 1.00 82.50 101 SER A CA 1
ATOM 833 C C . SER A 1 101 ? 18.475 6.942 -18.502 1.00 82.50 101 SER A C 1
ATOM 835 O O . SER A 1 101 ? 18.755 6.878 -19.699 1.00 82.50 101 SER A O 1
ATOM 837 N N . ARG A 1 102 ? 17.861 8.001 -17.973 1.00 69.38 102 ARG A N 1
ATOM 838 C CA . ARG A 1 102 ? 17.758 9.254 -18.722 1.00 69.38 102 ARG A CA 1
ATOM 839 C C . ARG A 1 102 ? 19.191 9.772 -18.906 1.00 69.38 102 ARG A C 1
ATOM 841 O O . ARG A 1 102 ? 19.803 10.175 -17.920 1.00 69.38 102 ARG A O 1
ATOM 848 N N . LYS A 1 103 ? 19.750 9.617 -20.107 1.00 56.00 103 LYS A N 1
ATOM 849 C CA . LYS A 1 103 ? 20.875 10.437 -20.564 1.00 56.00 103 LYS A CA 1
ATOM 850 C C . LYS A 1 103 ? 20.320 11.764 -21.055 1.00 56.00 103 LYS A C 1
ATOM 852 O O . LYS A 1 103 ? 19.204 11.739 -21.624 1.00 56.00 103 LYS A O 1
#

Foldseek 3Di:
DQDPPQWGWDQLVRDPPSDIDIGGDDDVVSVVVVVVLVVCAPDPPDHPADPPDDPVRVVVVVQVVCVVVVNPDVVVVVVVVVQVVCCVVPVFGDVVRVTDDDD

Sequence (103 aa):
MSDQGNQLFLKGSWTKGGRPRHVPILTDEQRQWLDKAKALVKYKEHSLIPSGTSYKTYRNTINQYFRRKGIYKTHGLRHLYAQERYKALTGWECFVKGGPSRK

Radius of gyration: 16.79 Å; chains: 1; bounding box: 38×30×44 Å

Secondary structure (DSSP, 8-state):
--B-SSEEEE-GGGSGGG--EEEE--SHHHHHHHHHHHHHSSSTT--SSPTT--HHHHHHHHHHHHHHTT---THHHHHHHHHHHHHHHHSS--GGGT-----

pLDDT: mean 92.55, std 6.33, range [56.0, 97.62]